Protein AF-A0A2N2NFV6-F1 (afdb_monomer_lite)

Radius of gyration: 28.03 Å; chains: 1; bounding box: 71×33×70 Å

pLDDT: mean 70.4, std 19.52, range [37.72, 95.38]

Foldseek 3Di:
DDDDPDDDDDDDDDDDDDDPPPPPPPDPPDDDDDDDDDDDDDDDDDPDPPPPPVPPPPVPPQLVNVLVVQLVVVCVVCVPDDSVVSSVVSVVVCVVVVND

Structure (mmCIF, N/CA/C/O backbone):
data_AF-A0A2N2NFV6-F1
#
_entry.id   AF-A0A2N2NFV6-F1
#
loop_
_atom_site.group_PDB
_atom_site.id
_atom_site.type_symbol
_atom_site.label_atom_id
_atom_site.label_alt_id
_atom_site.label_comp_id
_atom_site.label_asym_id
_atom_site.label_entity_id
_atom_site.label_seq_id
_atom_site.pdbx_PDB_ins_code
_atom_site.Cartn_x
_atom_site.Cartn_y
_atom_site.Cartn_z
_atom_site.occupancy
_atom_site.B_iso_or_equiv
_atom_site.auth_seq_id
_atom_site.auth_comp_id
_atom_site.auth_asym_id
_atom_site.auth_atom_id
_atom_site.pdbx_PDB_model_num
ATOM 1 N N . SER A 1 1 ? -19.713 7.104 -55.558 1.00 59.88 1 SER A N 1
ATOM 2 C CA . SER A 1 1 ? -19.127 8.202 -54.769 1.00 59.88 1 SER A CA 1
ATOM 3 C C . SER A 1 1 ? -17.878 7.667 -54.090 1.00 59.88 1 SER A C 1
ATOM 5 O O . SER A 1 1 ? -18.003 6.731 -53.311 1.00 59.88 1 SER A O 1
ATOM 7 N N . LEU A 1 2 ? -16.690 8.139 -54.476 1.00 65.38 2 LEU A N 1
ATOM 8 C CA . LEU A 1 2 ? -15.402 7.733 -53.900 1.00 65.38 2 LEU A CA 1
ATOM 9 C C . LEU A 1 2 ? -15.047 8.738 -52.800 1.00 65.38 2 LEU A C 1
ATOM 11 O O . LEU A 1 2 ? -14.668 9.865 -53.101 1.00 65.38 2 LEU A O 1
ATOM 15 N N . VAL A 1 3 ? -15.216 8.349 -51.535 1.00 69.88 3 VAL A N 1
ATOM 16 C CA . VAL A 1 3 ? -14.702 9.120 -50.396 1.00 69.88 3 VAL A CA 1
ATOM 17 C C . VAL A 1 3 ? -13.265 8.679 -50.159 1.00 69.88 3 VAL A C 1
ATOM 19 O O . VAL A 1 3 ? -13.013 7.542 -49.763 1.00 69.88 3 VAL A O 1
ATOM 22 N N . SER A 1 4 ? -12.320 9.572 -50.437 1.00 69.75 4 SER A N 1
ATOM 23 C CA . SER A 1 4 ? -10.916 9.378 -50.079 1.00 69.75 4 SER A CA 1
ATOM 24 C C . SER A 1 4 ? -10.768 9.428 -48.553 1.00 69.75 4 SER A C 1
ATOM 26 O O . SER A 1 4 ? -11.307 10.351 -47.935 1.00 69.75 4 SER A O 1
ATOM 28 N N . PRO A 1 5 ? -10.037 8.494 -47.918 1.00 69.69 5 PRO A N 1
ATOM 29 C CA . PRO A 1 5 ? -9.711 8.616 -46.505 1.00 69.69 5 PRO A CA 1
ATOM 30 C C . PRO A 1 5 ? -8.810 9.838 -46.311 1.00 69.69 5 PRO A C 1
ATOM 32 O O . PRO A 1 5 ? -7.770 9.976 -46.956 1.00 69.69 5 PRO A O 1
ATOM 35 N N . HIS A 1 6 ? -9.236 10.753 -45.445 1.00 70.62 6 HIS A N 1
ATOM 36 C CA . HIS A 1 6 ? -8.452 11.925 -45.083 1.00 70.62 6 HIS A CA 1
ATOM 37 C C . HIS A 1 6 ? -7.242 11.450 -44.265 1.00 70.62 6 HIS A C 1
ATOM 39 O O . HIS A 1 6 ? -7.390 10.997 -43.130 1.00 70.62 6 HIS A O 1
ATOM 45 N N . ALA A 1 7 ? -6.050 11.479 -44.862 1.00 70.62 7 ALA A N 1
ATOM 46 C CA . ALA A 1 7 ? -4.817 11.110 -44.181 1.00 70.62 7 ALA A CA 1
ATOM 47 C C . ALA A 1 7 ? -4.438 12.227 -43.199 1.00 70.62 7 ALA A C 1
ATOM 49 O O . ALA A 1 7 ? -4.077 13.328 -43.607 1.00 70.62 7 ALA A O 1
ATOM 50 N N . SER A 1 8 ? -4.545 11.950 -41.899 1.00 73.69 8 SER A N 1
ATOM 51 C CA . SER A 1 8 ? -4.051 12.851 -40.860 1.00 73.69 8 SER A CA 1
ATOM 52 C C . SER A 1 8 ? -2.536 12.687 -40.758 1.00 73.69 8 SER A C 1
ATOM 54 O O . SER A 1 8 ? -2.041 11.634 -40.358 1.00 73.69 8 SER A O 1
ATOM 56 N N . THR A 1 9 ? -1.785 13.704 -41.176 1.00 74.81 9 THR A N 1
ATOM 57 C CA . THR A 1 9 ? -0.339 13.757 -40.960 1.00 74.81 9 THR A CA 1
ATOM 58 C C . THR A 1 9 ? -0.059 13.988 -39.475 1.00 74.81 9 THR A C 1
ATOM 60 O O . THR A 1 9 ? -0.606 14.932 -38.896 1.00 74.81 9 THR A O 1
ATOM 63 N N . PRO A 1 10 ? 0.786 13.161 -38.832 1.00 75.31 10 PRO A N 1
ATOM 64 C CA . PRO A 1 10 ? 1.160 13.398 -37.448 1.00 75.31 10 PRO A CA 1
ATOM 65 C C . PRO A 1 10 ? 1.970 14.700 -37.339 1.00 75.31 10 PRO A C 1
ATOM 67 O O . PRO A 1 10 ? 2.737 15.028 -38.252 1.00 75.31 10 PRO A O 1
ATOM 70 N N . PRO A 1 11 ? 1.820 15.456 -36.239 1.00 77.38 11 PRO A N 1
ATOM 71 C CA . PRO A 1 11 ? 2.598 16.666 -36.024 1.00 77.38 11 PRO A CA 1
ATOM 72 C C . PRO A 1 11 ? 4.087 16.330 -35.887 1.00 77.38 11 PRO A C 1
ATOM 74 O O . PRO A 1 11 ? 4.461 15.283 -35.354 1.00 77.38 11 PRO A O 1
ATOM 77 N N . ALA A 1 12 ? 4.942 17.236 -36.360 1.00 77.56 12 ALA A N 1
ATOM 78 C CA . ALA A 1 12 ? 6.385 17.082 -36.241 1.00 77.56 12 ALA A CA 1
ATOM 79 C C . ALA A 1 12 ? 6.806 17.035 -34.762 1.00 77.56 12 ALA A C 1
ATOM 81 O O . ALA A 1 12 ? 6.373 17.857 -33.951 1.00 77.56 12 ALA A O 1
ATOM 82 N N . ALA A 1 13 ? 7.657 16.066 -34.420 1.00 77.06 13 ALA A N 1
ATOM 83 C CA . ALA A 1 13 ? 8.191 15.929 -33.072 1.00 77.06 13 ALA A CA 1
ATOM 84 C C . ALA A 1 13 ? 9.126 17.110 -32.728 1.00 77.06 13 ALA A C 1
ATOM 86 O O . ALA A 1 13 ? 9.848 17.592 -33.607 1.00 77.06 13 ALA A O 1
ATOM 87 N N . PRO A 1 14 ? 9.161 17.567 -31.462 1.00 81.62 14 PRO A N 1
ATOM 88 C CA . PRO A 1 14 ? 10.031 18.663 -31.052 1.00 81.62 14 PRO A CA 1
ATOM 89 C C . PRO A 1 14 ? 11.511 18.326 -31.254 1.00 81.62 14 PRO A C 1
ATOM 91 O O . PRO A 1 14 ? 11.999 17.292 -30.792 1.00 81.62 14 PRO A O 1
ATOM 94 N N . VAL A 1 15 ? 12.238 19.232 -31.905 1.00 79.62 15 VAL A N 1
ATOM 95 C CA . VAL A 1 15 ? 13.692 19.135 -32.060 1.00 79.62 15 VAL A CA 1
ATOM 96 C C . VAL A 1 15 ? 14.345 19.389 -30.705 1.00 79.62 15 VAL A C 1
ATOM 98 O O . VAL A 1 15 ? 14.140 20.434 -30.087 1.00 79.62 15 VAL A O 1
ATOM 101 N N . ARG A 1 16 ? 15.142 18.428 -30.235 1.00 82.50 16 ARG A N 1
ATOM 102 C CA . ARG A 1 16 ? 15.951 18.590 -29.025 1.00 82.50 16 ARG A CA 1
ATOM 103 C C . ARG A 1 16 ? 17.217 19.387 -29.366 1.00 82.50 16 ARG A C 1
ATOM 105 O O . ARG A 1 16 ? 17.917 18.993 -30.297 1.00 82.50 16 ARG A O 1
ATOM 112 N N . PRO A 1 17 ? 17.535 20.477 -28.647 1.00 79.81 17 PRO A N 1
ATOM 113 C CA . PRO A 1 17 ? 18.804 21.175 -28.830 1.00 79.81 17 PRO A CA 1
ATOM 114 C C . PRO A 1 17 ? 19.97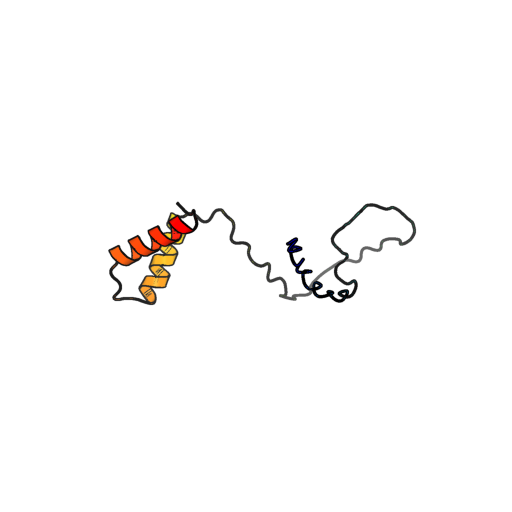8 20.259 -28.455 1.00 79.81 17 PRO A C 1
ATOM 116 O O . PRO A 1 17 ? 19.867 19.446 -27.535 1.00 79.81 17 PRO A O 1
ATOM 119 N N . TYR A 1 18 ? 21.104 20.391 -29.162 1.00 75.75 18 TYR A N 1
ATOM 120 C CA . TYR A 1 18 ? 22.343 19.689 -28.825 1.00 75.75 18 TYR A CA 1
ATOM 121 C C . TYR A 1 18 ? 22.810 20.146 -27.439 1.00 75.75 18 TYR A C 1
ATOM 123 O O . TYR A 1 18 ? 23.137 21.318 -27.252 1.00 75.75 18 TYR A O 1
ATOM 131 N N . LEU A 1 19 ? 22.824 19.239 -26.459 1.00 65.88 19 LEU A N 1
ATOM 132 C CA . LEU A 1 19 ? 23.528 19.492 -25.205 1.00 65.88 19 LEU A CA 1
ATOM 133 C C . LEU A 1 19 ? 25.030 19.563 -25.506 1.00 65.88 19 LEU A C 1
ATOM 135 O O . LEU A 1 19 ? 25.567 18.708 -26.213 1.00 65.88 19 LEU A O 1
ATOM 139 N N . SER A 1 20 ? 25.688 20.592 -24.972 1.00 63.78 20 SER A N 1
ATOM 140 C CA . SER A 1 20 ? 27.136 20.794 -25.046 1.00 63.78 20 SER A CA 1
ATOM 141 C C . SER A 1 20 ? 27.903 19.520 -24.667 1.00 63.78 20 SER A C 1
ATOM 143 O O . SER A 1 20 ? 27.479 18.773 -23.788 1.00 63.78 20 SER A O 1
ATOM 145 N N . GLN A 1 21 ? 29.030 19.291 -25.347 1.00 58.31 21 GLN A N 1
ATOM 146 C CA . GLN A 1 21 ? 29.825 18.052 -25.445 1.00 58.31 21 GLN A CA 1
ATOM 147 C C . GLN A 1 21 ? 30.414 17.473 -24.131 1.00 58.31 21 GLN A C 1
ATOM 149 O O . GLN A 1 21 ? 31.342 16.671 -24.183 1.00 58.31 21 GLN A O 1
ATOM 154 N N . GLU A 1 22 ? 29.895 17.810 -22.953 1.00 59.47 22 GLU A N 1
ATOM 155 C CA . GLU A 1 22 ? 30.432 17.364 -21.655 1.00 59.47 22 GLU A CA 1
ATOM 156 C C . GLU A 1 22 ? 29.972 15.948 -21.241 1.00 59.47 22 GLU A C 1
ATOM 158 O O . GLU A 1 22 ? 30.232 15.495 -20.137 1.00 59.47 22 GLU A O 1
ATOM 163 N N . ASN A 1 23 ? 29.298 15.196 -22.118 1.00 53.78 23 ASN A N 1
ATOM 164 C CA . ASN A 1 23 ? 28.874 13.817 -21.832 1.00 53.78 23 ASN A CA 1
ATOM 165 C C . ASN A 1 23 ? 29.265 12.818 -22.936 1.00 53.78 23 ASN A C 1
ATOM 167 O O . ASN A 1 23 ? 28.547 11.864 -23.211 1.00 53.78 23 ASN A O 1
ATOM 171 N N . GLN A 1 24 ? 30.431 13.008 -23.565 1.00 55.72 24 GLN A N 1
ATOM 172 C CA . GLN A 1 24 ? 31.058 11.982 -24.418 1.00 55.72 24 GLN A CA 1
ATOM 173 C C . GLN A 1 24 ? 32.101 11.124 -23.675 1.00 55.72 24 GLN A C 1
ATOM 175 O O . GLN A 1 24 ? 32.999 10.554 -24.288 1.00 55.72 24 GLN A O 1
ATOM 180 N N . VAL A 1 25 ? 31.995 10.976 -22.352 1.00 56.97 25 VAL A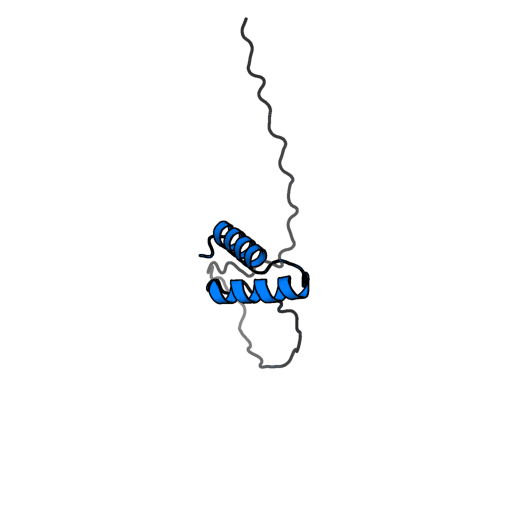 N 1
ATOM 181 C CA . VAL A 1 25 ? 32.885 10.095 -21.570 1.00 56.97 25 VAL A CA 1
ATOM 182 C C . VAL A 1 25 ? 32.133 8.822 -21.180 1.00 56.97 25 VAL A C 1
ATOM 184 O O . VAL A 1 25 ? 31.904 8.534 -20.013 1.00 56.97 25 VAL A O 1
ATOM 187 N N . GLY A 1 26 ? 31.695 8.065 -22.185 1.00 58.31 26 GLY A N 1
ATOM 188 C CA . GLY A 1 26 ? 30.985 6.798 -21.975 1.00 58.31 26 GLY A CA 1
ATOM 189 C C . GLY A 1 26 ? 31.171 5.764 -23.080 1.00 58.31 26 GLY A C 1
ATOM 190 O O . GLY A 1 26 ? 30.997 4.577 -22.828 1.00 58.31 26 GLY A O 1
ATOM 191 N N . GLU A 1 27 ? 31.603 6.168 -24.275 1.00 51.31 27 GLU A N 1
ATOM 192 C CA . GLU A 1 27 ? 31.837 5.241 -25.379 1.00 51.31 27 GLU A CA 1
ATOM 193 C C . GLU A 1 27 ? 33.323 5.255 -25.755 1.00 51.31 27 GLU A C 1
ATOM 195 O O . GLU A 1 27 ? 33.765 5.962 -26.656 1.00 51.31 27 GLU A O 1
ATOM 200 N N . ARG A 1 28 ? 34.146 4.470 -25.044 1.00 52.44 28 ARG A N 1
ATOM 201 C CA . ARG A 1 28 ? 35.468 4.092 -25.571 1.00 52.44 28 ARG A CA 1
ATOM 202 C C . ARG A 1 28 ? 35.264 3.117 -26.735 1.00 52.44 28 ARG A C 1
ATOM 204 O O . ARG A 1 28 ? 35.523 1.922 -26.593 1.00 52.44 28 ARG A O 1
ATOM 211 N N . VAL A 1 29 ? 34.872 3.620 -27.903 1.00 51.34 29 VAL A N 1
ATOM 212 C CA . VAL A 1 29 ? 35.293 2.992 -29.157 1.00 51.34 29 VAL A CA 1
ATOM 213 C C . VA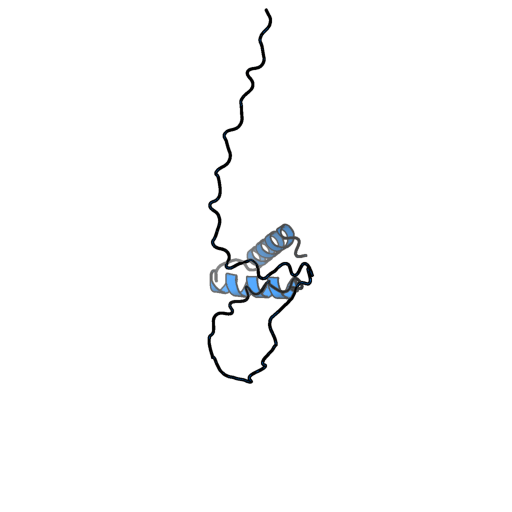L A 1 29 ? 36.792 3.230 -29.249 1.00 51.34 29 VAL A C 1
ATOM 215 O O . VAL A 1 29 ? 37.266 4.360 -29.351 1.00 51.34 29 VAL A O 1
ATOM 218 N N . ARG A 1 30 ? 37.560 2.146 -29.134 1.00 52.41 30 ARG A N 1
ATOM 219 C CA . ARG A 1 30 ? 38.993 2.148 -29.415 1.00 52.41 30 ARG A CA 1
ATOM 220 C C . ARG A 1 30 ? 39.187 2.507 -30.888 1.00 52.41 30 ARG A C 1
ATOM 222 O O . ARG A 1 30 ? 39.175 1.623 -31.737 1.00 52.41 30 ARG A O 1
ATOM 229 N N . LEU A 1 31 ? 39.404 3.782 -31.175 1.00 42.88 31 LEU A N 1
ATOM 230 C CA . LEU A 1 31 ? 40.080 4.219 -32.386 1.00 42.88 31 LEU A CA 1
ATOM 231 C C . LEU A 1 31 ? 41.374 4.901 -31.957 1.00 42.88 31 LEU A C 1
ATOM 233 O O . LEU A 1 31 ? 41.404 6.004 -31.423 1.00 42.88 31 LEU A O 1
ATOM 237 N N . ILE A 1 32 ? 42.436 4.124 -32.103 1.00 50.00 32 ILE A N 1
ATOM 238 C CA . ILE A 1 32 ? 43.821 4.557 -32.072 1.00 50.00 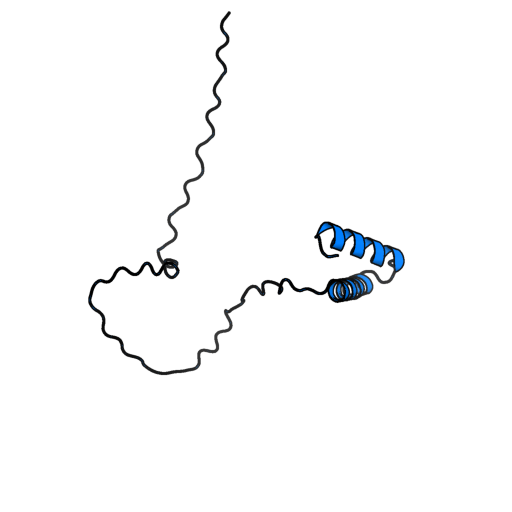32 ILE A CA 1
ATOM 239 C C . ILE A 1 32 ? 44.032 5.698 -33.080 1.00 50.00 32 ILE A C 1
ATOM 241 O O . ILE A 1 32 ? 43.924 5.460 -34.274 1.00 50.00 32 ILE A O 1
ATOM 245 N N . ASP A 1 33 ? 44.378 6.902 -32.621 1.00 38.84 33 ASP A N 1
ATOM 246 C CA . ASP A 1 33 ? 45.434 7.674 -33.281 1.00 38.84 33 ASP A CA 1
ATOM 247 C C . ASP A 1 33 ? 46.080 8.716 -32.349 1.00 38.84 33 ASP A C 1
ATOM 249 O O . ASP A 1 33 ? 45.424 9.505 -31.678 1.00 38.84 33 ASP A O 1
ATOM 253 N N . ALA A 1 34 ? 47.403 8.592 -32.307 1.00 48.38 34 ALA A N 1
ATOM 254 C CA . ALA A 1 34 ? 48.488 9.505 -31.977 1.00 48.38 34 ALA A CA 1
ATOM 255 C C . ALA A 1 34 ? 48.336 10.724 -31.029 1.00 48.38 34 ALA A C 1
ATOM 257 O O . ALA A 1 34 ? 47.564 11.654 -31.228 1.00 48.38 34 ALA A O 1
ATOM 258 N N . LYS A 1 35 ? 49.364 10.794 -30.163 1.00 45.34 35 LYS A N 1
ATOM 259 C CA . LYS A 1 35 ? 49.958 11.943 -29.444 1.00 45.34 35 LYS A CA 1
ATOM 260 C C . LYS A 1 35 ? 49.290 12.421 -28.152 1.00 45.34 35 LYS A C 1
ATOM 262 O O . LYS A 1 35 ? 48.430 13.289 -28.143 1.00 45.34 35 LYS A O 1
ATOM 267 N N . GLY A 1 36 ? 49.889 12.001 -27.039 1.00 37.72 36 GLY A N 1
ATOM 268 C CA . GLY A 1 36 ? 49.786 12.698 -25.759 1.00 37.72 36 GLY A CA 1
ATOM 269 C C . GLY A 1 36 ? 50.288 11.833 -24.614 1.00 37.72 36 GLY A C 1
ATOM 270 O O . GLY A 1 36 ? 49.570 10.984 -24.110 1.00 37.72 36 GLY A O 1
ATOM 271 N N . GLN A 1 37 ? 51.551 12.006 -24.258 1.00 38.09 37 GLN A N 1
ATOM 272 C CA . GLN A 1 37 ? 52.287 11.254 -23.242 1.00 38.09 37 GLN A CA 1
ATOM 273 C C . GLN A 1 37 ? 51.657 11.373 -21.830 1.00 38.09 37 GLN A C 1
ATOM 275 O O . GLN A 1 37 ? 51.141 12.442 -21.501 1.00 38.09 37 GLN A O 1
ATOM 280 N N . PRO A 1 38 ? 51.699 10.325 -20.979 1.00 45.06 38 PRO A N 1
ATOM 281 C CA . PRO A 1 38 ? 51.090 10.348 -19.653 1.00 45.06 38 PRO A CA 1
ATOM 282 C C . PRO A 1 38 ? 52.067 10.914 -18.615 1.00 45.06 38 PRO A C 1
ATOM 284 O O . PRO A 1 38 ? 53.233 10.524 -18.575 1.00 45.06 38 PRO A O 1
ATOM 287 N N . VAL A 1 39 ? 51.581 11.776 -17.724 1.00 43.69 39 VAL A N 1
ATOM 288 C CA . VAL A 1 39 ? 52.239 12.051 -16.439 1.00 43.69 39 VAL A CA 1
ATOM 289 C C . VAL A 1 39 ? 51.284 11.678 -15.305 1.00 43.69 39 VAL A C 1
ATOM 291 O O . VAL A 1 39 ? 50.191 12.238 -15.230 1.00 43.69 39 VAL A O 1
ATOM 294 N N . PRO A 1 40 ? 51.655 10.728 -14.430 1.00 57.28 40 PRO A N 1
ATOM 295 C CA . PRO A 1 40 ? 50.922 10.442 -13.209 1.00 57.28 40 PRO A CA 1
ATOM 296 C C . PRO A 1 40 ? 51.492 11.309 -12.078 1.00 57.28 40 PRO A C 1
ATOM 298 O O . PRO A 1 40 ? 52.637 11.126 -11.674 1.00 57.28 40 PRO A O 1
ATOM 301 N N . VAL A 1 41 ? 50.703 12.241 -11.542 1.00 40.59 41 VAL A N 1
ATOM 302 C CA . VAL A 1 41 ? 51.009 12.935 -10.278 1.00 40.59 41 VAL A CA 1
ATOM 303 C C . VAL A 1 41 ? 49.842 12.729 -9.312 1.00 40.59 41 VAL A C 1
ATOM 305 O O . VAL A 1 41 ? 48.814 13.389 -9.360 1.00 40.59 41 VAL A O 1
ATOM 308 N N . MET A 1 42 ? 49.981 11.649 -8.548 1.00 40.03 42 MET A N 1
ATOM 309 C CA . MET A 1 42 ? 49.896 11.567 -7.086 1.00 40.03 42 MET A CA 1
ATOM 310 C C . MET A 1 42 ? 49.038 12.614 -6.329 1.00 40.03 42 MET A C 1
ATOM 312 O O . MET A 1 42 ? 49.516 13.711 -6.071 1.00 40.03 42 MET A O 1
ATOM 316 N N . SER A 1 43 ? 47.849 12.153 -5.894 1.00 46.25 43 SER A N 1
ATOM 317 C CA . SER A 1 43 ? 47.236 12.240 -4.536 1.00 46.25 43 SER A CA 1
ATOM 318 C C . SER A 1 43 ? 46.955 13.615 -3.879 1.00 46.25 43 SER A C 1
ATOM 320 O O . SER A 1 43 ? 47.550 14.614 -4.253 1.00 46.25 43 SER A O 1
ATOM 322 N N . PRO A 1 44 ? 46.258 13.656 -2.723 1.00 55.75 44 PRO A N 1
ATOM 323 C CA . PRO A 1 44 ? 44.910 13.199 -2.360 1.00 55.75 44 PRO A CA 1
ATOM 324 C C . PRO A 1 44 ? 44.046 14.396 -1.858 1.00 55.75 44 PRO A C 1
ATOM 326 O O . PRO A 1 44 ? 44.472 15.543 -1.914 1.00 55.75 44 PRO A O 1
ATOM 329 N N . ASP A 1 45 ? 42.840 14.123 -1.354 1.00 45.22 45 ASP A N 1
ATOM 330 C CA . ASP A 1 45 ? 41.970 15.062 -0.620 1.00 45.22 45 ASP A CA 1
ATOM 331 C C . ASP A 1 45 ? 41.330 16.216 -1.408 1.00 45.22 45 ASP A C 1
ATOM 333 O O . ASP A 1 45 ? 41.678 17.385 -1.274 1.00 45.22 45 ASP A O 1
ATOM 337 N N . PHE A 1 46 ? 40.233 15.900 -2.099 1.00 41.53 46 PHE A N 1
ATOM 338 C CA . PHE A 1 46 ? 39.075 16.790 -2.072 1.00 41.53 46 PHE A CA 1
ATOM 339 C C . PHE A 1 46 ? 37.878 16.020 -1.526 1.00 41.53 46 PHE A C 1
ATOM 341 O O . PHE A 1 46 ? 37.162 15.313 -2.232 1.00 41.53 46 PHE A O 1
ATOM 348 N N . SER A 1 47 ? 37.697 16.177 -0.215 1.00 54.94 47 SER A N 1
ATOM 349 C CA . SER A 1 47 ? 36.403 16.078 0.442 1.00 54.94 47 SER A CA 1
ATOM 350 C C . SER A 1 47 ? 35.419 16.960 -0.330 1.00 54.94 47 SER A C 1
ATOM 352 O O . SER A 1 47 ? 35.483 18.186 -0.293 1.00 54.94 47 SER A O 1
ATOM 354 N N . GLY A 1 48 ? 34.570 16.313 -1.117 1.00 42.91 48 GLY A N 1
ATOM 355 C CA . GLY A 1 48 ? 33.604 16.950 -1.996 1.00 42.91 48 GLY A CA 1
ATOM 356 C C . GLY A 1 48 ? 32.445 15.995 -2.179 1.00 42.91 48 GLY A C 1
ATOM 357 O O . GLY A 1 48 ? 32.343 15.304 -3.187 1.00 42.91 48 GLY A O 1
ATOM 358 N N . ALA A 1 49 ? 31.616 15.906 -1.142 1.00 49.66 49 ALA A N 1
ATOM 359 C CA . ALA A 1 49 ? 30.366 15.169 -1.122 1.00 49.66 49 ALA A CA 1
ATOM 360 C C . ALA A 1 49 ? 29.428 15.666 -2.237 1.00 49.66 49 ALA A C 1
ATOM 362 O O . ALA A 1 49 ? 28.600 16.546 -2.036 1.00 49.66 49 ALA A O 1
ATOM 363 N N . ALA A 1 50 ? 29.570 15.104 -3.431 1.00 52.28 50 ALA A N 1
ATOM 364 C CA . ALA A 1 50 ? 28.630 15.256 -4.537 1.00 52.28 50 ALA A CA 1
ATOM 365 C C . ALA A 1 50 ? 28.563 13.948 -5.335 1.00 52.28 50 ALA A C 1
ATOM 367 O O . ALA A 1 50 ? 28.587 13.919 -6.558 1.00 52.28 50 ALA A O 1
ATOM 368 N N . GLY A 1 51 ? 28.510 12.838 -4.603 1.00 45.72 51 GLY A N 1
ATOM 369 C CA . GLY A 1 51 ? 28.220 11.511 -5.117 1.00 45.72 51 GLY A CA 1
ATOM 370 C C . GLY A 1 51 ? 26.957 11.001 -4.448 1.00 45.72 51 GLY A C 1
ATOM 371 O O . GLY A 1 51 ? 27.008 10.010 -3.728 1.00 45.72 51 GLY A O 1
ATOM 372 N N . PHE A 1 52 ? 25.822 11.676 -4.652 1.00 49.25 52 PHE A N 1
ATOM 373 C CA . PHE A 1 52 ? 24.542 10.991 -4.498 1.00 49.25 52 PHE A CA 1
ATOM 374 C C . PHE A 1 52 ? 24.444 10.015 -5.668 1.00 49.25 52 PHE A C 1
ATOM 376 O O . PHE A 1 52 ? 23.782 10.268 -6.672 1.00 49.25 52 PHE A O 1
ATOM 383 N N . LEU A 1 53 ? 25.163 8.896 -5.541 1.00 48.00 53 LEU A N 1
ATOM 384 C CA . LEU A 1 53 ? 24.718 7.649 -6.121 1.00 48.00 53 LEU A CA 1
ATOM 385 C C . LEU A 1 53 ? 23.257 7.561 -5.700 1.00 48.00 53 LEU A C 1
ATOM 387 O O . LEU A 1 53 ? 22.962 7.467 -4.508 1.00 48.00 53 LEU A O 1
ATOM 391 N N . HIS A 1 54 ? 22.337 7.707 -6.653 1.00 48.41 54 HIS A N 1
ATOM 392 C CA . HIS A 1 54 ? 21.010 7.164 -6.458 1.00 48.41 54 HIS A CA 1
ATOM 393 C C . HIS A 1 54 ? 21.267 5.718 -6.066 1.00 48.41 54 HIS A C 1
ATOM 395 O O . HIS A 1 54 ? 21.697 4.928 -6.906 1.00 48.41 54 HIS A O 1
ATOM 401 N N . SER A 1 55 ? 21.130 5.423 -4.774 1.00 46.41 55 SER A N 1
ATOM 402 C CA . SER A 1 55 ? 21.135 4.076 -4.249 1.00 46.41 55 SER A CA 1
ATOM 403 C C . SER A 1 55 ? 20.002 3.388 -4.982 1.00 46.41 55 SER A C 1
ATOM 405 O O . SER A 1 55 ? 18.840 3.521 -4.606 1.00 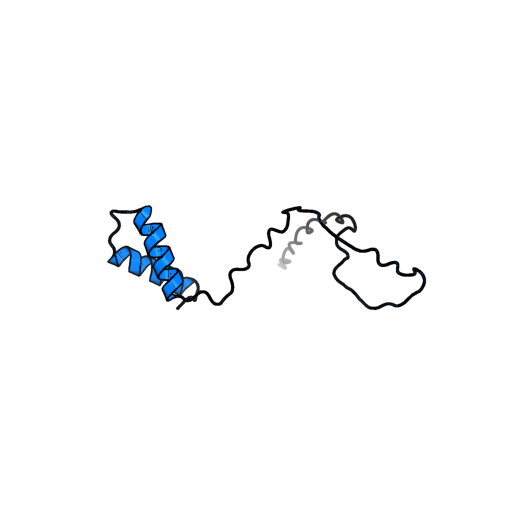46.41 55 SER A O 1
ATOM 407 N N . GLN A 1 56 ? 20.326 2.755 -6.108 1.00 42.25 56 GLN A N 1
ATOM 408 C CA . GLN A 1 56 ? 19.484 1.744 -6.699 1.00 42.25 56 GLN A CA 1
ATOM 409 C C . GLN A 1 56 ? 19.207 0.811 -5.523 1.00 42.25 56 GLN A C 1
ATOM 411 O O . GLN A 1 56 ? 20.176 0.287 -4.969 1.00 42.25 56 GLN A O 1
ATOM 416 N N . PRO A 1 57 ? 17.961 0.714 -5.026 1.00 53.25 57 PRO A N 1
ATOM 417 C CA . PRO A 1 57 ? 17.705 -0.187 -3.927 1.00 53.25 57 PRO A CA 1
ATOM 418 C C . PRO A 1 57 ? 18.108 -1.559 -4.446 1.00 53.25 57 PRO A C 1
ATOM 420 O O . PRO A 1 57 ? 17.571 -2.007 -5.461 1.00 53.25 57 PRO A O 1
ATOM 423 N N . ASP A 1 58 ? 19.131 -2.140 -3.822 1.00 47.47 58 ASP A N 1
ATOM 424 C CA . ASP A 1 58 ? 19.576 -3.504 -4.054 1.00 47.47 58 ASP A CA 1
ATOM 425 C C . ASP A 1 58 ? 18.326 -4.363 -4.238 1.00 47.47 58 ASP A C 1
ATOM 427 O O . ASP A 1 58 ? 17.496 -4.472 -3.335 1.00 47.47 58 ASP A O 1
ATOM 431 N N . THR A 1 59 ? 18.131 -4.908 -5.437 1.00 55.31 59 THR A N 1
ATOM 432 C CA . THR A 1 59 ? 16.940 -5.662 -5.858 1.00 55.31 59 THR A CA 1
ATOM 433 C C . THR A 1 59 ? 16.889 -7.055 -5.219 1.00 55.31 59 THR A C 1
ATOM 435 O O . THR A 1 59 ? 16.444 -8.025 -5.820 1.00 55.31 59 THR A O 1
ATOM 438 N N . SER A 1 60 ? 17.340 -7.147 -3.973 1.00 60.19 60 SER A N 1
ATOM 439 C CA . SER A 1 60 ? 17.138 -8.260 -3.061 1.00 60.19 60 SER A CA 1
ATOM 440 C C . SER A 1 60 ? 16.551 -7.718 -1.755 1.00 60.19 60 SER A C 1
ATOM 442 O O . SER A 1 60 ? 17.047 -8.000 -0.666 1.00 60.19 60 SER A O 1
ATOM 444 N N . ILE A 1 61 ? 15.513 -6.882 -1.856 1.00 70.00 61 ILE A N 1
ATOM 445 C CA . ILE A 1 61 ? 14.728 -6.494 -0.685 1.00 70.00 61 ILE A CA 1
ATOM 446 C C . ILE A 1 61 ? 13.950 -7.728 -0.237 1.00 70.00 61 ILE A C 1
ATOM 448 O O . ILE A 1 61 ? 13.044 -8.187 -0.932 1.00 70.00 61 ILE A O 1
ATOM 452 N N . ASP A 1 62 ? 14.314 -8.252 0.929 1.00 85.25 62 ASP A N 1
ATOM 453 C CA . ASP A 1 62 ? 13.579 -9.330 1.571 1.00 85.25 62 ASP A CA 1
ATOM 454 C C . ASP A 1 62 ? 12.127 -8.868 1.847 1.00 85.25 62 ASP A C 1
ATOM 456 O O . ASP A 1 62 ? 11.916 -7.834 2.502 1.00 85.25 62 ASP A O 1
ATOM 460 N N . PRO A 1 63 ? 11.107 -9.591 1.345 1.00 85.81 63 PRO A N 1
ATOM 461 C CA . PRO A 1 63 ? 9.709 -9.174 1.444 1.00 85.81 63 PRO A CA 1
ATOM 462 C C . PRO A 1 63 ? 9.228 -9.099 2.898 1.00 85.81 63 PRO A C 1
ATOM 464 O O . PRO A 1 63 ? 8.362 -8.281 3.222 1.00 85.81 63 PRO A O 1
ATOM 467 N N . VAL A 1 64 ? 9.805 -9.907 3.792 1.00 90.25 64 VAL A N 1
ATOM 468 C CA . VAL A 1 64 ? 9.492 -9.905 5.223 1.00 90.25 64 VAL A CA 1
ATOM 469 C C . VAL A 1 64 ? 10.039 -8.638 5.873 1.00 90.25 64 VAL A C 1
ATOM 471 O O . VAL A 1 64 ? 9.325 -7.985 6.640 1.00 90.25 64 VAL A O 1
ATOM 474 N N . GLN A 1 65 ? 11.266 -8.234 5.530 1.00 91.25 65 GLN A N 1
ATOM 475 C CA . GLN A 1 65 ? 11.837 -6.979 6.030 1.00 91.25 65 GLN A CA 1
ATOM 476 C C . GLN A 1 65 ? 11.068 -5.755 5.535 1.00 91.25 65 GLN A C 1
ATOM 478 O O . GLN A 1 65 ? 10.750 -4.867 6.331 1.00 91.25 65 GLN A O 1
ATOM 483 N N . LEU A 1 66 ? 10.710 -5.721 4.250 1.00 90.50 66 LEU A N 1
ATOM 484 C CA . LEU A 1 66 ? 9.944 -4.612 3.685 1.00 90.50 66 LEU A CA 1
ATOM 485 C C . LEU A 1 66 ? 8.575 -4.476 4.350 1.00 90.50 66 LEU A C 1
ATOM 487 O O . LEU A 1 66 ? 8.146 -3.375 4.700 1.00 90.50 66 LEU A O 1
ATOM 491 N N . ARG A 1 67 ? 7.901 -5.606 4.575 1.00 92.25 67 ARG A N 1
ATOM 492 C CA . ARG A 1 67 ? 6.626 -5.646 5.288 1.00 92.25 67 ARG A CA 1
ATOM 493 C C . ARG A 1 67 ? 6.771 -5.074 6.690 1.00 92.25 67 ARG A C 1
ATOM 495 O O . ARG A 1 67 ? 6.014 -4.177 7.051 1.00 92.25 67 ARG A O 1
ATOM 502 N N . LEU A 1 68 ? 7.769 -5.526 7.448 1.00 93.44 68 LEU A N 1
ATOM 503 C CA . LEU A 1 68 ? 8.034 -5.028 8.797 1.00 93.44 68 LEU A CA 1
ATOM 504 C C . LEU A 1 68 ? 8.300 -3.514 8.806 1.00 93.44 68 LEU A C 1
ATOM 506 O O . LEU A 1 68 ? 7.753 -2.795 9.644 1.00 93.44 68 LEU A O 1
ATOM 510 N N . GLN A 1 69 ? 9.095 -3.018 7.859 1.00 93.19 69 GLN A N 1
ATOM 511 C CA . GLN A 1 69 ? 9.385 -1.592 7.727 1.00 93.19 69 GLN A CA 1
ATOM 512 C C . GLN A 1 69 ? 8.114 -0.776 7.454 1.00 93.19 69 GLN A C 1
ATOM 514 O O . GLN A 1 69 ? 7.870 0.229 8.127 1.00 93.19 69 GLN A O 1
ATOM 519 N N . LEU A 1 70 ? 7.272 -1.227 6.519 1.00 93.25 70 LEU A N 1
ATOM 520 C CA . LEU A 1 70 ? 6.002 -0.572 6.204 1.00 93.25 70 LEU A CA 1
ATOM 521 C C . LEU A 1 70 ? 5.058 -0.566 7.409 1.00 93.25 70 LEU A C 1
ATOM 523 O O . LEU A 1 70 ? 4.440 0.459 7.698 1.00 93.25 70 LEU A O 1
ATOM 527 N N . GLN A 1 71 ? 4.990 -1.667 8.160 1.00 93.31 71 GLN A N 1
ATOM 528 C CA . GLN A 1 71 ? 4.175 -1.732 9.372 1.00 93.31 71 GLN A CA 1
ATOM 529 C C . GLN A 1 71 ? 4.622 -0.702 10.416 1.00 93.31 71 GLN A C 1
ATOM 531 O O . GLN A 1 71 ? 3.779 -0.008 10.982 1.00 93.31 71 GLN A O 1
ATOM 536 N N . GLN A 1 72 ? 5.931 -0.554 10.642 1.00 92.69 72 GLN A N 1
ATOM 537 C CA . GLN A 1 72 ? 6.461 0.430 11.591 1.00 92.69 72 GLN A CA 1
ATOM 538 C C . GLN A 1 72 ? 6.197 1.867 11.127 1.00 92.69 72 GLN A C 1
ATOM 540 O O . GLN A 1 72 ? 5.705 2.688 11.901 1.00 92.69 72 GLN A O 1
ATOM 545 N N . GLN A 1 73 ? 6.469 2.178 9.857 1.00 92.25 73 GLN A N 1
ATOM 546 C CA . GLN A 1 73 ? 6.289 3.534 9.333 1.00 92.25 73 GLN A CA 1
ATOM 547 C C . GLN A 1 73 ? 4.821 3.969 9.324 1.00 92.25 73 GLN A C 1
ATOM 549 O O . GLN A 1 73 ? 4.508 5.106 9.687 1.00 92.25 73 GLN A O 1
ATOM 554 N N . ILE A 1 74 ? 3.916 3.078 8.918 1.00 92.31 74 ILE A N 1
ATOM 555 C CA . ILE A 1 74 ? 2.485 3.378 8.846 1.00 92.31 74 ILE A CA 1
ATOM 556 C C . ILE A 1 74 ? 1.878 3.359 10.253 1.00 92.31 74 ILE A C 1
ATOM 558 O O . ILE A 1 74 ? 1.093 4.244 10.571 1.00 92.31 74 ILE A O 1
ATOM 562 N N . GLY A 1 75 ? 2.294 2.441 11.129 1.00 89.62 75 GLY A N 1
ATOM 563 C CA . GLY A 1 75 ? 1.808 2.369 12.510 1.00 89.62 75 GLY A CA 1
ATOM 564 C C . GLY A 1 75 ? 2.114 3.622 13.335 1.00 89.62 75 GLY A C 1
ATOM 565 O O . GLY A 1 75 ? 1.280 4.051 14.127 1.00 89.62 75 GLY A O 1
ATOM 566 N N . VAL A 1 76 ? 3.265 4.267 13.108 1.00 91.69 76 VAL A N 1
ATOM 567 C CA . VAL A 1 76 ? 3.596 5.552 13.753 1.00 91.69 76 VAL A CA 1
ATOM 568 C C . VAL A 1 76 ? 2.719 6.690 13.224 1.00 91.69 76 VAL A C 1
ATOM 570 O O . VAL A 1 76 ? 2.294 7.553 13.990 1.00 91.69 76 VAL A O 1
ATOM 573 N N . ARG A 1 77 ? 2.432 6.706 11.916 1.00 92.31 77 ARG A N 1
ATOM 574 C CA . ARG A 1 77 ? 1.602 7.751 11.294 1.00 92.31 77 ARG A CA 1
ATOM 575 C C . ARG A 1 77 ? 0.110 7.572 11.571 1.00 92.31 77 ARG A C 1
ATOM 577 O O . ARG A 1 77 ? -0.616 8.560 11.624 1.00 92.31 77 ARG A O 1
ATOM 584 N N . PHE A 1 78 ? -0.339 6.333 11.748 1.00 92.62 78 PHE A N 1
ATOM 585 C CA . PHE A 1 78 ? -1.739 5.966 11.929 1.00 92.62 78 PHE A CA 1
ATOM 586 C C . PHE A 1 78 ? -1.896 5.025 13.137 1.00 92.62 78 PHE A C 1
ATOM 588 O O . PHE A 1 78 ? -2.146 3.833 12.965 1.00 92.62 78 PHE A O 1
ATOM 595 N N . PRO A 1 79 ? -1.787 5.544 14.374 1.00 89.56 79 PRO A N 1
ATOM 596 C CA . PRO A 1 79 ? -1.800 4.720 15.587 1.00 89.56 79 PRO A CA 1
ATOM 597 C C . PRO A 1 79 ? -3.140 4.011 15.846 1.00 89.56 79 PRO A C 1
ATOM 599 O O . PRO A 1 79 ? -3.169 2.983 16.514 1.00 89.56 79 PRO A O 1
ATOM 602 N N . ASN A 1 80 ? -4.241 4.542 15.304 1.00 94.25 80 ASN A N 1
ATOM 603 C CA . ASN A 1 80 ? -5.586 3.969 15.434 1.00 94.25 80 ASN A CA 1
ATOM 604 C C . ASN A 1 80 ? -5.958 3.027 14.278 1.00 94.25 80 ASN A C 1
ATOM 606 O O . ASN A 1 80 ? -7.101 2.581 14.195 1.00 94.25 80 ASN A O 1
ATOM 610 N N . LEU A 1 81 ? -5.039 2.781 13.342 1.00 91.38 81 LEU A N 1
ATOM 611 C CA . LEU A 1 81 ? -5.290 1.877 12.230 1.00 91.38 81 LEU A CA 1
ATOM 612 C C . LEU A 1 81 ? -5.340 0.439 12.750 1.00 91.38 81 LEU A C 1
ATOM 614 O O . LEU A 1 81 ? -4.457 0.002 13.492 1.00 91.38 81 LEU A O 1
ATOM 618 N N . ASP A 1 82 ? -6.362 -0.303 12.335 1.00 94.81 82 ASP A N 1
ATOM 619 C CA . ASP A 1 82 ? -6.468 -1.717 12.666 1.00 94.81 82 ASP A CA 1
ATOM 620 C C . ASP A 1 82 ? -5.261 -2.501 12.118 1.00 94.81 82 ASP A C 1
ATOM 622 O O . ASP A 1 82 ? -4.838 -2.322 10.971 1.00 94.81 82 ASP A O 1
ATOM 626 N N . LYS A 1 83 ? -4.688 -3.376 12.954 1.00 91.06 83 LYS A N 1
ATOM 627 C CA . LYS A 1 83 ? -3.452 -4.095 12.616 1.00 91.06 83 LYS A CA 1
ATOM 628 C C . LYS A 1 83 ? -3.659 -5.125 11.509 1.00 91.06 83 LYS A C 1
ATOM 630 O O . LYS A 1 83 ? -2.748 -5.326 10.706 1.00 91.06 83 LYS A O 1
ATOM 635 N N . ALA A 1 84 ? -4.830 -5.759 11.454 1.00 93.75 84 ALA A N 1
ATOM 636 C CA . ALA A 1 84 ? -5.150 -6.724 10.410 1.00 93.75 84 ALA A CA 1
ATOM 637 C C . ALA A 1 84 ? -5.395 -6.007 9.078 1.00 93.75 84 ALA A C 1
ATOM 639 O O . ALA A 1 84 ? -4.873 -6.430 8.049 1.00 93.75 84 ALA A O 1
ATOM 640 N N . LEU A 1 85 ? -6.090 -4.866 9.106 1.00 94.38 85 LEU A N 1
ATOM 641 C CA . LEU A 1 85 ? -6.273 -4.020 7.927 1.00 94.38 85 LEU A CA 1
ATOM 642 C C . LEU A 1 85 ? -4.935 -3.515 7.369 1.00 94.38 85 LEU A C 1
ATOM 644 O O . LEU A 1 85 ? -4.706 -3.581 6.164 1.00 94.38 85 LEU A O 1
ATOM 648 N N . LEU A 1 86 ? -4.042 -3.030 8.235 1.00 93.94 86 LEU A N 1
ATOM 649 C CA . LEU A 1 86 ? -2.693 -2.604 7.855 1.00 93.94 86 LEU A CA 1
ATOM 650 C C . LEU A 1 86 ? -1.915 -3.741 7.182 1.00 93.94 86 LEU A C 1
ATOM 652 O O . LEU A 1 86 ? -1.295 -3.525 6.142 1.00 93.94 86 LEU A O 1
ATOM 656 N N . HIS A 1 87 ? -1.961 -4.945 7.755 1.00 93.31 87 HIS A N 1
ATOM 657 C CA . HIS A 1 87 ? -1.319 -6.122 7.181 1.00 93.31 87 HIS A CA 1
ATOM 658 C C . HIS A 1 87 ? -1.866 -6.433 5.780 1.00 93.31 87 HIS A C 1
ATOM 660 O O . HIS A 1 87 ? -1.092 -6.457 4.829 1.00 93.31 87 HIS A O 1
ATOM 666 N N . GLU A 1 88 ? -3.189 -6.532 5.629 1.00 95.38 88 GLU A N 1
ATOM 667 C CA . GLU A 1 88 ? -3.862 -6.756 4.342 1.00 95.38 88 GLU A CA 1
ATOM 668 C C . GLU A 1 88 ? -3.520 -5.693 3.287 1.00 95.38 88 GLU A C 1
ATOM 670 O O . GLU A 1 88 ? -3.282 -6.006 2.119 1.00 95.38 88 GLU A O 1
ATOM 675 N N . MET A 1 89 ? -3.479 -4.416 3.678 1.00 94.75 89 MET A N 1
ATOM 676 C CA . MET A 1 89 ? -3.096 -3.333 2.772 1.00 94.75 89 MET A CA 1
ATOM 677 C C . MET A 1 89 ? -1.655 -3.485 2.292 1.00 94.75 89 MET A C 1
ATOM 679 O O . MET A 1 89 ? -1.391 -3.293 1.105 1.00 94.75 89 MET A O 1
ATOM 683 N N . ILE A 1 90 ? -0.737 -3.835 3.194 1.00 93.88 90 ILE A N 1
ATOM 684 C CA . ILE A 1 90 ? 0.670 -4.041 2.853 1.00 93.88 90 ILE A CA 1
ATOM 685 C C . ILE A 1 90 ? 0.814 -5.253 1.927 1.00 93.88 90 ILE A C 1
ATOM 687 O O . ILE A 1 90 ? 1.416 -5.101 0.869 1.00 93.88 90 ILE A O 1
ATOM 691 N N . GLU A 1 91 ? 0.206 -6.401 2.241 1.00 94.12 91 GLU A N 1
ATOM 692 C CA . GLU A 1 91 ? 0.201 -7.582 1.356 1.00 94.12 91 GLU A CA 1
ATOM 693 C C . GLU A 1 91 ? -0.311 -7.236 -0.042 1.00 94.12 91 GLU A C 1
ATOM 695 O O . GLU A 1 91 ? 0.327 -7.531 -1.051 1.00 94.12 91 GLU A O 1
ATOM 700 N N . ARG A 1 92 ? -1.450 -6.538 -0.117 1.00 94.56 92 ARG A N 1
ATOM 701 C CA . ARG A 1 92 ? -2.061 -6.149 -1.390 1.00 94.56 92 ARG A CA 1
ATOM 702 C C . ARG A 1 92 ? -1.156 -5.239 -2.211 1.00 94.56 92 ARG A C 1
ATOM 704 O O . ARG A 1 92 ? -1.154 -5.332 -3.438 1.00 94.56 92 ARG A O 1
ATOM 711 N N . VAL A 1 93 ? -0.439 -4.330 -1.559 1.00 92.69 93 VAL A N 1
ATOM 712 C CA . VAL A 1 93 ? 0.522 -3.446 -2.218 1.00 92.69 93 VAL A CA 1
ATOM 713 C C . VAL A 1 93 ? 1.717 -4.258 -2.704 1.00 92.69 93 VAL A C 1
ATOM 715 O O . VAL A 1 93 ? 1.999 -4.228 -3.897 1.00 92.69 93 VAL A O 1
ATOM 718 N N . LEU A 1 94 ? 2.362 -5.034 -1.833 1.00 91.44 94 LEU A N 1
ATOM 719 C CA . LEU A 1 94 ? 3.535 -5.842 -2.178 1.00 91.44 94 LEU A CA 1
ATOM 720 C C . LEU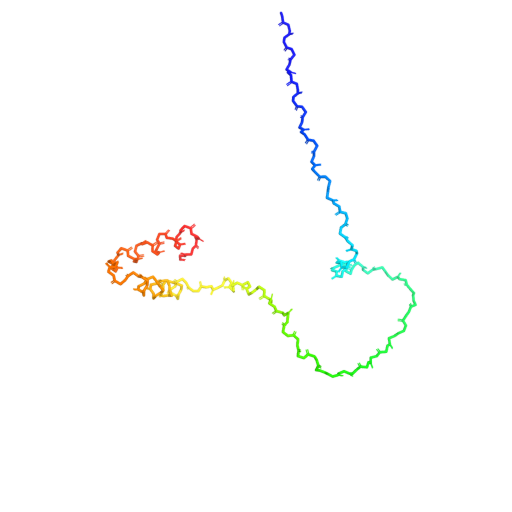 A 1 94 ? 3.246 -6.800 -3.340 1.00 91.44 94 LEU A C 1
ATOM 722 O O . LEU A 1 94 ? 3.962 -6.790 -4.341 1.00 91.44 94 LEU A O 1
ATOM 726 N N . HIS A 1 95 ? 2.113 -7.499 -3.285 1.00 92.19 95 HIS A N 1
ATOM 727 C CA . HIS A 1 95 ? 1.664 -8.386 -4.351 1.00 92.19 95 HIS A CA 1
ATOM 728 C C . HIS A 1 95 ? 1.465 -7.657 -5.691 1.00 92.19 95 HIS A C 1
ATOM 730 O O . HIS A 1 95 ? 1.821 -8.179 -6.744 1.00 92.19 95 HIS A O 1
ATOM 736 N N . ARG A 1 96 ? 0.925 -6.427 -5.691 1.00 91.06 96 ARG A N 1
ATOM 737 C CA . ARG A 1 96 ? 0.793 -5.618 -6.924 1.00 91.06 96 ARG A CA 1
ATOM 738 C C . ARG A 1 96 ? 2.141 -5.243 -7.532 1.00 91.06 96 ARG A C 1
ATOM 740 O O . ARG A 1 96 ? 2.215 -5.058 -8.742 1.00 91.06 96 ARG A O 1
ATOM 747 N N . PHE A 1 97 ? 3.173 -5.128 -6.706 1.00 87.25 97 PHE A N 1
ATOM 748 C CA . PHE A 1 97 ? 4.537 -4.842 -7.139 1.00 87.25 97 PHE A CA 1
ATOM 749 C C . PHE A 1 97 ? 5.354 -6.110 -7.429 1.00 87.25 97 PHE A C 1
ATOM 751 O O . PHE A 1 97 ? 6.536 -6.000 -7.736 1.00 87.25 97 PHE A O 1
ATOM 758 N N . GLY A 1 98 ? 4.745 -7.301 -7.363 1.00 84.44 98 GLY A N 1
ATOM 759 C CA . GLY A 1 98 ? 5.448 -8.568 -7.580 1.00 84.44 98 GLY A CA 1
ATOM 760 C C . GLY A 1 98 ? 6.445 -8.907 -6.469 1.00 84.44 98 GLY A C 1
ATOM 761 O O . GLY A 1 98 ? 7.348 -9.708 -6.688 1.00 84.44 98 GLY A O 1
ATOM 762 N N . VAL A 1 99 ? 6.294 -8.285 -5.297 1.00 80.06 99 VAL A N 1
ATOM 763 C CA . VAL A 1 99 ? 7.060 -8.585 -4.087 1.00 80.06 99 VAL A CA 1
ATOM 764 C C . VAL A 1 99 ? 6.236 -9.588 -3.283 1.00 80.06 99 VAL A C 1
ATOM 766 O O . VAL A 1 99 ? 5.229 -9.215 -2.681 1.00 80.06 99 VAL A O 1
ATOM 769 N N . GLY A 1 100 ? 6.612 -10.865 -3.329 1.00 66.25 100 GLY A N 1
ATOM 770 C CA . GLY A 1 100 ? 5.857 -11.969 -2.731 1.00 66.25 100 GLY A CA 1
ATOM 771 C C . GLY A 1 100 ? 6.750 -13.135 -2.363 1.00 66.25 100 GLY A C 1
ATOM 772 O O . GLY A 1 100 ? 7.658 -13.436 -3.167 1.00 66.25 100 GLY A O 1
#

Sequence (100 aa):
SLVSPHASTPPAAPVRPYLSQENQVGERVRLIDAKGQPVPVMSPDFSGAAGFLHSQPDTSIDPVQLRLQLQQQIGVRFPNLDKALLHEMIERVLHRFGVG

Secondary structure (DSSP, 8-state):
--------PPPPPPPPP---STT--S--------------------------------S---HHHHHHHHHHHHHHH-TTS-HHHHHHHHHHHHHHTT--